Protein AF-A0A3A8WU27-F1 (afdb_monomer_lite)

Secondary structure (DSSP, 8-state):
--SHHHHHHHHHHHHHHHHHHHHS------PPPS-EEEE-SSS-EEEEEEEETTEEEEEEEETTTEEEEEEEEEEETTEEEEEEE-TTS-EEEEEEEEETTEEEEEEEE---TTS-TT-EEEEEE-S--

Radius of gyration: 23.64 Å; chains: 1; bounding box: 77×33×45 Å

Structure (mmCIF, N/CA/C/O backbone):
data_AF-A0A3A8WU27-F1
#
_entry.id   AF-A0A3A8WU27-F1
#
loop_
_atom_site.group_PDB
_atom_site.id
_atom_site.type_symbol
_atom_site.label_atom_id
_atom_site.label_alt_id
_atom_site.label_comp_id
_atom_site.label_asym_id
_atom_site.label_entity_id
_atom_site.label_seq_id
_atom_site.pdbx_PDB_ins_code
_atom_site.Cartn_x
_atom_site.Cartn_y
_atom_site.Cartn_z
_atom_site.occupancy
_atom_site.B_iso_or_equiv
_atom_site.auth_seq_id
_atom_site.auth_comp_id
_atom_site.auth_asym_id
_atom_site.auth_atom_id
_atom_site.pdbx_PDB_model_num
ATOM 1 N N . MET A 1 1 ? -65.621 16.560 27.812 1.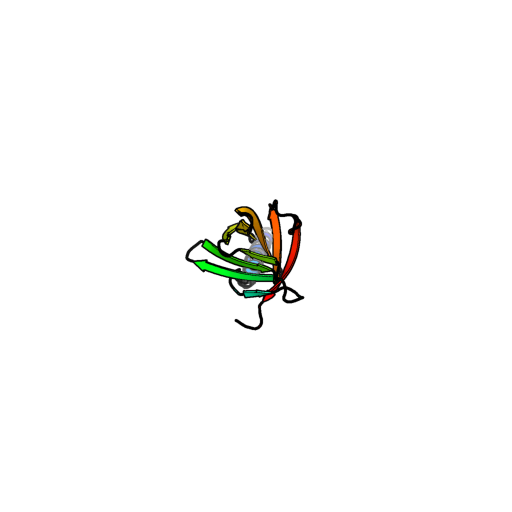00 46.62 1 MET A N 1
ATOM 2 C CA . MET A 1 1 ? -64.259 16.964 28.237 1.00 46.62 1 MET A CA 1
ATOM 3 C C . MET A 1 1 ? -63.345 15.730 28.349 1.00 46.62 1 MET A C 1
ATOM 5 O O . MET A 1 1 ? -63.083 15.285 29.451 1.00 46.62 1 MET A O 1
ATOM 9 N N . ARG A 1 2 ? -62.910 15.114 27.231 1.00 50.78 2 ARG A N 1
ATOM 10 C CA . ARG A 1 2 ? -61.999 13.933 27.229 1.00 50.78 2 ARG A CA 1
ATOM 11 C C . ARG A 1 2 ? -61.094 13.833 25.979 1.00 50.78 2 ARG A C 1
ATOM 13 O O . ARG A 1 2 ? -60.716 12.748 25.573 1.00 50.78 2 ARG A O 1
ATOM 20 N N . ILE A 1 3 ? -60.746 14.957 25.345 1.00 48.69 3 ILE A N 1
ATOM 21 C CA . ILE A 1 3 ? -59.891 14.959 24.132 1.00 48.69 3 ILE A CA 1
ATOM 22 C C . ILE A 1 3 ? -58.436 15.360 24.450 1.00 48.69 3 ILE A C 1
ATOM 24 O O . ILE A 1 3 ? -57.507 14.925 23.779 1.00 48.69 3 ILE A O 1
ATOM 28 N N . LYS A 1 4 ? -58.193 16.102 25.542 1.00 42.56 4 LYS A N 1
ATOM 29 C CA . LYS A 1 4 ? -56.841 16.565 25.913 1.00 42.56 4 LYS A CA 1
ATOM 30 C C . LYS A 1 4 ? -55.929 15.481 26.513 1.00 42.56 4 LYS A C 1
ATOM 32 O O . LYS A 1 4 ? -54.722 15.677 26.547 1.00 42.56 4 LYS A O 1
ATOM 37 N N . GLN A 1 5 ? -56.472 14.345 26.963 1.00 46.56 5 GLN A N 1
ATOM 38 C CA . GLN A 1 5 ? -55.676 13.293 27.617 1.00 46.56 5 GLN A CA 1
ATOM 39 C C . GLN A 1 5 ? -54.995 12.318 26.642 1.00 46.56 5 GLN A C 1
ATOM 41 O O . GLN A 1 5 ? -54.018 11.682 27.018 1.00 46.56 5 GLN A O 1
ATOM 46 N N . ILE A 1 6 ? -55.449 12.225 25.386 1.00 50.38 6 ILE A N 1
ATOM 47 C CA . ILE A 1 6 ? -54.909 11.246 24.423 1.00 50.38 6 ILE A CA 1
ATOM 48 C C . ILE A 1 6 ? -53.643 11.784 23.729 1.00 50.38 6 ILE A C 1
ATOM 50 O O . ILE A 1 6 ? -52.691 11.041 23.505 1.00 50.38 6 ILE A O 1
ATOM 54 N N . MET A 1 7 ? -53.573 13.097 23.477 1.00 49.00 7 MET A N 1
ATOM 55 C CA . MET A 1 7 ? -52.424 13.738 22.812 1.00 49.00 7 MET A CA 1
ATOM 56 C C . MET A 1 7 ? -51.139 13.699 23.658 1.00 49.00 7 MET A C 1
ATOM 58 O O . MET A 1 7 ? -50.045 13.582 23.111 1.00 49.00 7 MET A O 1
ATOM 62 N N . ALA A 1 8 ? -51.258 13.743 24.990 1.00 51.88 8 ALA A N 1
ATOM 63 C CA . ALA A 1 8 ? -50.106 13.669 25.891 1.00 51.88 8 ALA A CA 1
ATOM 64 C C . ALA A 1 8 ? -49.501 12.252 25.967 1.00 51.88 8 ALA A C 1
ATOM 66 O O . ALA A 1 8 ? -48.286 12.106 26.087 1.00 51.88 8 ALA A O 1
ATOM 67 N N . GLY A 1 9 ? -50.330 11.206 25.847 1.00 47.31 9 GLY A N 1
ATOM 68 C CA . GLY A 1 9 ? -49.873 9.813 25.881 1.00 47.31 9 GLY A CA 1
ATOM 69 C C . GLY A 1 9 ? -49.090 9.407 24.629 1.00 47.31 9 GLY A C 1
ATOM 70 O O . GLY A 1 9 ? -48.048 8.764 24.734 1.00 47.31 9 GLY A O 1
ATOM 71 N N . VAL A 1 10 ? -49.541 9.841 23.448 1.00 52.78 10 VAL A N 1
ATOM 72 C CA . VAL A 1 10 ? -48.894 9.509 22.164 1.00 52.78 10 VAL A CA 1
ATOM 73 C C . VAL A 1 10 ? -47.543 10.219 22.009 1.00 52.78 10 VAL A C 1
ATOM 75 O O . VAL A 1 10 ? -46.577 9.607 21.555 1.00 52.78 10 VAL A O 1
ATOM 78 N N . LEU A 1 11 ? -47.432 11.472 22.466 1.00 50.47 11 LEU A N 1
ATOM 79 C CA . LEU A 1 11 ? -46.174 12.227 22.414 1.00 50.47 11 LEU A CA 1
ATOM 80 C C . LEU A 1 11 ? -45.089 11.611 23.320 1.00 50.47 11 LEU A C 1
ATOM 82 O O . LEU A 1 11 ? -43.914 11.582 22.955 1.00 50.47 11 LEU A O 1
ATOM 86 N N . CYS A 1 12 ? -45.489 11.064 24.474 1.00 49.03 12 CYS A N 1
ATOM 87 C CA . CYS A 1 12 ? -44.578 10.425 25.424 1.00 49.03 12 CYS A CA 1
ATOM 88 C C . CYS A 1 12 ? -44.016 9.095 24.882 1.00 49.03 12 CYS A C 1
ATOM 90 O O . CYS A 1 12 ? -42.824 8.820 25.016 1.00 49.03 12 CYS A O 1
ATOM 92 N N . ILE A 1 13 ? -44.840 8.310 24.178 1.00 53.47 13 ILE A N 1
ATOM 93 C CA . ILE A 1 13 ? -44.420 7.043 23.553 1.00 53.47 13 ILE A CA 1
ATOM 94 C C . ILE A 1 13 ? -43.422 7.289 22.408 1.00 53.47 13 ILE A C 1
ATOM 96 O O . ILE A 1 13 ? -42.437 6.559 22.291 1.00 53.47 13 ILE A O 1
ATOM 100 N N . CYS A 1 14 ? -43.605 8.346 21.607 1.00 51.31 14 CYS A N 1
ATOM 101 C CA . CYS A 1 14 ? -42.646 8.709 20.555 1.00 51.31 14 CYS A CA 1
ATOM 102 C C . CYS A 1 14 ? -41.287 9.162 21.119 1.00 51.31 14 CYS A C 1
ATOM 104 O O . CYS A 1 14 ? -40.246 8.806 20.566 1.00 51.31 14 CYS A O 1
ATOM 106 N N . LEU A 1 15 ? -41.276 9.895 22.238 1.00 50.47 15 LEU A N 1
ATOM 107 C CA . LEU A 1 15 ? -40.039 10.307 22.915 1.00 50.47 15 LEU A CA 1
ATOM 108 C C . LEU A 1 15 ? -39.290 9.118 23.542 1.00 50.47 15 LEU A C 1
ATOM 110 O O . LEU A 1 15 ? -38.065 9.057 23.441 1.00 50.47 15 LEU A O 1
ATOM 114 N N . LEU A 1 16 ? -40.006 8.141 24.108 1.00 51.53 16 LEU A N 1
ATOM 115 C CA . LEU A 1 16 ? -39.422 6.892 24.619 1.00 51.53 16 LEU A CA 1
ATOM 116 C C . LEU A 1 16 ? -38.876 5.987 23.499 1.00 51.53 16 LEU A C 1
ATOM 118 O O . LEU A 1 16 ? -37.806 5.399 23.648 1.00 51.53 16 LEU A O 1
ATOM 122 N N . ALA A 1 17 ? -39.547 5.913 22.346 1.00 50.91 17 ALA A N 1
ATOM 123 C CA . ALA A 1 17 ? -39.046 5.146 21.202 1.00 50.91 17 ALA A CA 1
ATOM 124 C C . ALA A 1 17 ? -37.759 5.752 20.600 1.00 50.91 17 ALA A C 1
ATOM 126 O O . ALA A 1 17 ? -36.861 5.015 20.184 1.00 50.91 17 ALA A O 1
ATOM 127 N N . CYS A 1 18 ? -37.622 7.084 20.609 1.00 46.72 18 CYS A N 1
ATOM 128 C CA . CYS A 1 18 ? -36.412 7.763 20.136 1.00 46.72 18 CYS A CA 1
ATOM 129 C C . CYS A 1 18 ? -35.193 7.539 21.049 1.00 46.72 18 CYS A C 1
ATOM 131 O O . CYS A 1 18 ? -34.074 7.426 20.546 1.00 46.72 18 CYS A O 1
ATOM 133 N N . THR A 1 19 ? -35.378 7.425 22.369 1.00 50.44 19 THR A N 1
ATOM 134 C CA . THR A 1 19 ? -34.263 7.200 23.309 1.00 50.44 19 THR A CA 1
ATOM 135 C C . THR A 1 19 ? -33.825 5.735 23.374 1.00 50.44 19 THR A C 1
ATOM 137 O O . THR A 1 19 ? -32.631 5.462 23.505 1.00 50.44 19 THR A O 1
ATOM 140 N N . LEU A 1 20 ? -34.742 4.781 23.176 1.00 46.94 20 LEU A N 1
ATOM 141 C CA . LEU A 1 20 ? -34.406 3.354 23.068 1.00 46.94 20 LEU A CA 1
ATOM 142 C C . LEU A 1 20 ? -33.650 3.011 21.772 1.00 46.94 20 LEU A C 1
ATOM 144 O O . LEU A 1 20 ? -32.796 2.126 21.784 1.00 46.94 20 LEU A O 1
ATOM 148 N N . SER A 1 21 ? -33.868 3.755 20.679 1.00 47.31 21 SER A N 1
ATOM 149 C CA . SER A 1 21 ? -33.113 3.560 19.428 1.00 47.31 21 SER A CA 1
ATOM 150 C C . SER A 1 21 ? -31.637 3.987 19.534 1.00 47.31 21 SER A C 1
ATOM 152 O O . SER A 1 21 ? -30.783 3.487 18.800 1.00 47.31 21 SER A O 1
ATOM 154 N N . MET A 1 22 ? -31.303 4.857 20.497 1.00 46.19 22 MET A N 1
ATOM 155 C CA . MET A 1 22 ? -29.919 5.263 20.782 1.00 46.19 22 MET A CA 1
ATOM 156 C C . MET A 1 22 ? -29.188 4.319 21.753 1.00 46.19 22 MET A C 1
ATOM 158 O O . MET A 1 22 ? -27.961 4.367 21.836 1.00 46.19 22 MET A O 1
ATOM 162 N N . ALA A 1 23 ? -29.908 3.436 22.456 1.00 43.22 23 ALA A N 1
ATOM 163 C CA . ALA A 1 23 ? -29.341 2.528 23.457 1.00 43.22 23 ALA A CA 1
ATOM 164 C C . ALA A 1 23 ? -28.837 1.194 22.881 1.00 43.22 23 ALA A C 1
ATOM 166 O O . ALA A 1 23 ? -28.041 0.508 23.526 1.00 43.22 23 ALA A O 1
ATOM 167 N N . THR A 1 24 ? -29.184 0.844 21.636 1.00 46.47 24 THR A N 1
ATOM 168 C CA . THR A 1 24 ? -28.376 -0.116 20.872 1.00 46.47 24 THR A CA 1
ATOM 169 C C . THR A 1 24 ? -27.107 0.578 20.418 1.00 46.47 24 THR A C 1
ATOM 171 O O . THR A 1 24 ? -26.938 0.940 19.251 1.00 46.47 24 THR A O 1
ATOM 174 N N . GLY A 1 25 ? -26.190 0.733 21.372 1.00 47.00 25 GLY A N 1
ATOM 175 C CA . GLY A 1 25 ? -24.777 0.846 21.099 1.00 47.00 25 GLY A CA 1
ATOM 176 C C . GLY A 1 25 ? -24.390 -0.327 20.210 1.00 47.00 25 GLY A C 1
ATOM 177 O O . GLY A 1 25 ? -23.987 -1.388 20.685 1.00 47.00 25 GLY A O 1
ATOM 178 N N . LYS A 1 26 ? -24.480 -0.124 18.890 1.00 45.31 26 LYS A N 1
ATOM 179 C CA . LYS A 1 26 ? -23.533 -0.723 17.967 1.00 45.31 26 LYS A CA 1
ATOM 180 C C . LYS A 1 26 ? -22.204 -0.324 18.573 1.00 45.31 26 LYS A C 1
ATOM 182 O O . LYS A 1 26 ? -21.793 0.822 18.410 1.00 45.31 26 LYS A O 1
ATOM 187 N N . LYS A 1 27 ? -21.584 -1.221 19.351 1.00 41.81 27 LYS A N 1
ATOM 188 C CA . LYS A 1 27 ? -20.161 -1.134 19.658 1.00 41.81 27 LYS A CA 1
ATOM 189 C C . LYS A 1 27 ? -19.560 -0.850 18.300 1.00 41.81 27 LYS A C 1
ATOM 191 O O . LYS A 1 27 ? -19.655 -1.714 17.427 1.00 41.81 27 LYS A O 1
ATOM 196 N N . ALA A 1 28 ? -19.137 0.395 18.071 1.00 46.28 28 ALA A N 1
ATOM 197 C CA . ALA A 1 28 ? -18.494 0.774 16.835 1.00 46.28 28 ALA A CA 1
ATOM 198 C C . ALA A 1 28 ? -17.360 -0.228 16.749 1.00 46.28 28 ALA A C 1
ATOM 200 O O . ALA A 1 28 ? -16.485 -0.213 17.614 1.00 46.28 28 ALA A O 1
ATOM 201 N N . LEU A 1 29 ? -17.508 -1.218 15.864 1.00 42.69 29 LEU A N 1
ATOM 202 C CA . LEU A 1 29 ? -16.580 -2.323 15.752 1.00 42.69 29 LEU A CA 1
ATOM 203 C C . LEU A 1 29 ? -15.261 -1.623 15.494 1.00 42.69 29 LEU A C 1
ATOM 205 O O . LEU A 1 29 ? -15.135 -1.035 14.420 1.00 42.69 29 LEU A O 1
ATOM 209 N N . ALA A 1 30 ? -14.404 -1.537 16.520 1.00 50.50 30 ALA A N 1
ATOM 210 C CA . ALA A 1 30 ? -13.280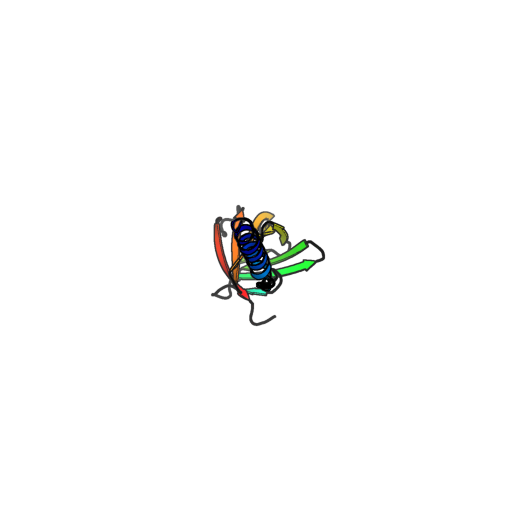 -0.615 16.521 1.00 50.50 30 ALA A CA 1
ATOM 211 C C . ALA A 1 30 ? -12.548 -0.859 15.213 1.00 50.50 30 ALA A C 1
ATOM 213 O O . ALA A 1 30 ? -12.108 -1.986 14.962 1.00 50.50 30 ALA A O 1
ATOM 214 N N . GLU A 1 31 ? -12.614 0.119 14.303 1.00 56.62 31 GLU A N 1
ATOM 215 C CA . GLU A 1 31 ? -12.313 -0.185 12.916 1.00 56.62 31 GLU A CA 1
ATOM 216 C C . GLU A 1 31 ? -10.879 -0.700 12.875 1.00 56.62 31 GLU A C 1
ATOM 218 O O . GLU A 1 31 ? -9.978 -0.023 13.374 1.00 56.62 31 GLU A O 1
ATOM 223 N N . ALA A 1 32 ? -10.672 -1.896 12.314 1.00 65.69 32 ALA A N 1
ATOM 224 C CA . ALA A 1 32 ? -9.371 -2.549 12.380 1.00 65.69 32 ALA A CA 1
ATOM 225 C C . ALA A 1 32 ? -8.265 -1.561 11.956 1.00 65.69 32 ALA A C 1
ATOM 227 O O . ALA A 1 32 ? -8.421 -0.877 10.929 1.00 65.69 32 ALA A O 1
ATOM 228 N N . PRO A 1 33 ? -7.181 -1.438 12.740 1.00 82.06 33 PRO A N 1
ATOM 229 C CA . PRO A 1 33 ? -6.178 -0.412 12.509 1.00 82.06 33 PRO A CA 1
ATOM 230 C C . PRO A 1 33 ? -5.491 -0.639 11.162 1.00 82.06 33 PRO A C 1
ATOM 232 O O . PRO A 1 33 ? -5.333 -1.770 10.707 1.00 82.06 33 PRO A O 1
ATOM 235 N N . PHE A 1 34 ? -5.086 0.436 10.484 1.00 92.62 34 PHE A N 1
ATOM 236 C CA . PHE A 1 34 ? -4.309 0.314 9.246 1.00 92.62 34 PHE A CA 1
ATOM 237 C C . PHE A 1 34 ? -2.928 -0.309 9.465 1.00 92.62 34 PHE A C 1
ATOM 239 O O . PHE A 1 34 ? -2.349 -0.784 8.500 1.00 92.62 34 PHE A O 1
ATOM 246 N N . THR A 1 35 ? -2.419 -0.299 10.696 1.00 94.38 35 THR A N 1
ATOM 247 C CA . THR A 1 35 ? -1.105 -0.835 11.052 1.00 94.38 35 THR A CA 1
ATOM 248 C C . THR A 1 35 ? -1.070 -2.358 11.017 1.00 94.38 35 THR A C 1
ATOM 250 O O . THR A 1 35 ? -2.083 -3.010 11.281 1.00 94.38 35 THR A O 1
ATOM 253 N N . GLY A 1 36 ? 0.112 -2.900 10.746 1.00 94.69 36 GLY A N 1
ATOM 254 C CA . GLY A 1 36 ? 0.395 -4.330 10.706 1.00 94.69 36 GLY A CA 1
ATOM 255 C C . GLY A 1 36 ? 1.121 -4.741 9.431 1.00 94.69 36 GLY A C 1
ATOM 256 O O . GLY A 1 36 ? 1.376 -3.918 8.547 1.00 94.69 36 GLY A O 1
ATOM 257 N N . ASP A 1 37 ? 1.411 -6.032 9.358 1.00 96.38 37 ASP A N 1
ATOM 258 C CA . ASP A 1 37 ? 2.011 -6.688 8.206 1.00 96.38 37 ASP A CA 1
ATOM 259 C C . ASP A 1 37 ? 0.928 -7.392 7.401 1.00 96.38 37 ASP A C 1
ATOM 261 O O . ASP A 1 37 ? 0.103 -8.144 7.934 1.00 96.38 37 ASP A O 1
ATOM 265 N N . PHE A 1 38 ? 0.910 -7.127 6.101 1.00 96.94 38 PHE A N 1
ATOM 266 C CA . PHE A 1 38 ? -0.079 -7.669 5.189 1.00 96.94 38 PHE A CA 1
ATOM 267 C C . PHE A 1 38 ? 0.596 -8.337 3.999 1.00 96.94 38 PHE A C 1
ATOM 269 O O . PHE A 1 38 ? 1.611 -7.854 3.508 1.00 96.94 38 PHE A O 1
ATOM 276 N N . VAL A 1 39 ? -0.009 -9.416 3.516 1.00 97.81 39 VAL A N 1
ATOM 277 C CA . VAL A 1 39 ? 0.467 -10.202 2.376 1.00 97.81 39 VAL A CA 1
ATOM 278 C C . VAL A 1 39 ? -0.697 -10.546 1.454 1.00 97.81 39 VAL A C 1
ATOM 280 O O . VAL A 1 39 ? -1.837 -10.671 1.915 1.00 97.81 39 VAL A O 1
ATOM 283 N N . ASP A 1 40 ? -0.459 -10.669 0.155 1.00 97.31 40 ASP A N 1
ATOM 284 C CA . ASP A 1 40 ? -1.478 -11.114 -0.791 1.00 97.31 40 ASP A CA 1
ATOM 285 C C . ASP A 1 40 ? -1.711 -12.639 -0.763 1.00 97.31 40 ASP A C 1
ATOM 287 O O . ASP A 1 40 ? -1.352 -13.349 0.181 1.00 97.31 40 ASP A O 1
ATOM 291 N N . GLY A 1 41 ? -2.459 -13.138 -1.750 1.00 95.75 41 GLY A N 1
ATOM 292 C CA . GLY A 1 41 ? -2.802 -14.556 -1.845 1.00 95.75 41 GLY A CA 1
ATOM 293 C C . GLY A 1 41 ? -1.631 -15.445 -2.263 1.00 95.75 41 GLY A C 1
ATOM 294 O O . GLY A 1 41 ? -1.587 -16.589 -1.818 1.00 95.75 41 GLY A O 1
ATOM 295 N N . SER A 1 42 ? -0.716 -14.925 -3.088 1.00 95.44 42 SER A N 1
ATOM 296 C CA . SER A 1 42 ? 0.448 -15.652 -3.608 1.00 95.44 42 SER A CA 1
ATOM 297 C C . SER A 1 42 ? 1.683 -15.538 -2.716 1.00 95.44 42 SER A C 1
ATOM 299 O O . SER A 1 42 ? 2.574 -16.372 -2.834 1.00 95.44 42 SER A O 1
ATOM 301 N N . GLY A 1 43 ? 1.737 -14.557 -1.810 1.00 94.75 43 GLY A N 1
ATOM 302 C CA . GLY A 1 43 ? 2.949 -14.282 -1.037 1.00 94.75 43 GLY A CA 1
ATOM 303 C C . GLY A 1 43 ? 3.960 -13.424 -1.795 1.00 94.75 43 GLY A C 1
ATOM 304 O O . GLY A 1 43 ? 5.121 -13.383 -1.414 1.00 94.75 43 GLY A O 1
ATOM 305 N N . GLU A 1 44 ? 3.547 -12.771 -2.881 1.00 95.75 44 GLU A N 1
ATOM 306 C CA . GLU A 1 44 ? 4.445 -11.942 -3.689 1.00 95.75 44 GLU A CA 1
ATOM 307 C C . GLU A 1 44 ? 4.389 -10.477 -3.277 1.00 95.75 44 GLU A C 1
ATOM 309 O O . GLU A 1 44 ? 5.393 -9.777 -3.373 1.00 95.75 44 GLU A O 1
ATOM 314 N N . VAL A 1 45 ? 3.231 -10.002 -2.814 1.00 97.12 45 VAL A N 1
ATOM 315 C CA . VAL A 1 45 ? 3.054 -8.608 -2.402 1.00 97.12 45 VAL A CA 1
ATOM 316 C C . VAL A 1 45 ? 2.951 -8.521 -0.891 1.00 97.12 45 VAL A C 1
ATOM 318 O O . VAL A 1 45 ? 1.985 -9.008 -0.299 1.00 97.12 45 VAL A O 1
ATOM 321 N N . HIS A 1 46 ? 3.898 -7.809 -0.291 1.00 97.88 46 HIS A N 1
ATOM 322 C CA . HIS A 1 46 ? 3.928 -7.485 1.126 1.00 97.88 46 HIS A CA 1
ATOM 323 C C . HIS A 1 46 ? 3.721 -5.984 1.338 1.00 97.88 46 HIS A C 1
ATOM 325 O O . HIS A 1 46 ? 4.215 -5.135 0.596 1.00 97.88 46 HIS A O 1
ATOM 331 N N . LEU A 1 47 ? 2.960 -5.642 2.371 1.00 97.94 47 LEU A N 1
ATOM 332 C CA . LEU A 1 47 ? 2.743 -4.269 2.797 1.00 97.94 47 LEU A CA 1
ATOM 333 C C . LEU A 1 47 ? 2.832 -4.214 4.315 1.00 97.94 47 LEU A C 1
ATOM 335 O O . LEU A 1 47 ? 1.947 -4.710 5.010 1.00 97.94 47 LEU A O 1
ATOM 339 N N . ARG A 1 48 ? 3.871 -3.565 4.824 1.00 97.69 48 ARG A N 1
ATOM 340 C CA . ARG A 1 48 ? 4.027 -3.259 6.245 1.00 97.69 48 ARG A CA 1
ATOM 341 C C . ARG A 1 48 ? 3.591 -1.829 6.487 1.00 97.69 48 ARG A C 1
ATOM 343 O O . ARG A 1 48 ? 4.035 -0.928 5.783 1.00 97.69 48 ARG A O 1
ATOM 350 N N . ILE A 1 49 ? 2.730 -1.602 7.474 1.00 97.62 49 ILE A N 1
ATOM 351 C CA . ILE A 1 49 ? 2.252 -0.263 7.838 1.00 97.62 49 ILE A CA 1
ATOM 352 C C . ILE A 1 49 ? 2.499 -0.033 9.325 1.00 97.62 49 ILE A C 1
ATOM 354 O O . ILE A 1 49 ? 1.985 -0.761 10.174 1.00 97.62 49 ILE A O 1
ATOM 358 N N . SER A 1 50 ? 3.207 1.044 9.646 1.00 96.00 50 SER A N 1
ATOM 359 C CA . SER A 1 50 ? 3.407 1.530 11.009 1.00 96.00 50 SER A CA 1
ATOM 360 C C . SER A 1 50 ? 2.807 2.926 11.180 1.00 96.00 50 SER A C 1
ATOM 362 O O . SER A 1 50 ? 2.454 3.611 10.214 1.00 96.00 50 SER A O 1
ATOM 364 N 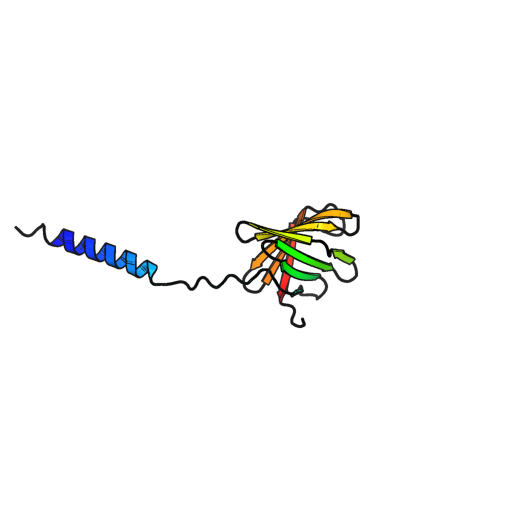N . LYS A 1 51 ? 2.636 3.349 12.433 1.00 94.62 51 LYS A N 1
ATOM 365 C CA . LYS A 1 51 ? 2.126 4.677 12.779 1.00 94.62 51 LYS A CA 1
ATOM 366 C C . LYS A 1 51 ? 3.084 5.339 13.760 1.00 94.62 51 LYS A C 1
ATOM 368 O O . LYS A 1 51 ? 3.457 4.726 14.752 1.00 94.62 51 LYS A O 1
ATOM 373 N N . SER A 1 52 ? 3.449 6.588 13.484 1.00 88.38 52 SER A N 1
ATOM 374 C CA . SER A 1 52 ? 4.240 7.439 14.374 1.00 88.38 52 SER A CA 1
ATOM 375 C C . SER A 1 52 ? 3.516 8.774 14.541 1.00 88.38 52 SER A C 1
ATOM 377 O O . SER A 1 52 ? 3.320 9.525 13.578 1.00 88.38 52 SER A O 1
ATOM 379 N N . GLY A 1 53 ? 3.013 9.026 15.752 1.00 88.00 53 GLY A N 1
ATOM 380 C CA . GLY A 1 53 ? 2.097 10.134 16.027 1.00 88.00 53 GLY A CA 1
ATOM 381 C C . GLY A 1 53 ? 0.866 10.098 15.113 1.00 88.00 53 GLY A C 1
ATOM 382 O O . GLY A 1 53 ? 0.150 9.100 15.047 1.00 88.00 53 GLY A O 1
ATOM 383 N N . ASN A 1 54 ? 0.634 11.179 14.366 1.00 86.38 54 ASN A N 1
ATOM 384 C CA . ASN A 1 54 ? -0.503 11.310 13.442 1.00 86.38 54 ASN A CA 1
ATOM 385 C C . ASN A 1 54 ? -0.202 10.864 12.001 1.00 86.38 54 ASN A C 1
ATOM 387 O O . ASN A 1 54 ? -1.059 11.005 11.125 1.00 86.38 54 ASN A O 1
ATOM 391 N N . LYS A 1 55 ? 0.997 10.337 11.734 1.00 91.69 55 LYS A N 1
ATOM 392 C CA . LYS A 1 55 ? 1.428 9.921 10.395 1.00 91.69 55 LYS A CA 1
ATOM 393 C C . LYS A 1 55 ? 1.555 8.405 10.315 1.00 91.69 55 LYS A C 1
ATOM 395 O O . LYS A 1 55 ? 1.917 7.745 11.286 1.00 91.69 55 LYS A O 1
ATOM 400 N N . TYR A 1 56 ? 1.267 7.871 9.136 1.00 96.75 56 TYR A N 1
ATOM 401 C CA . TYR A 1 56 ? 1.556 6.482 8.799 1.00 96.75 56 TYR A CA 1
ATOM 402 C C . TYR A 1 56 ? 2.839 6.421 7.979 1.00 96.75 56 TYR A C 1
ATOM 404 O O . TYR A 1 56 ? 3.069 7.297 7.146 1.00 96.75 56 TYR A O 1
ATOM 412 N N . ASN A 1 57 ? 3.631 5.381 8.192 1.00 97.69 57 ASN A N 1
ATOM 413 C CA . ASN A 1 57 ? 4.725 5.007 7.304 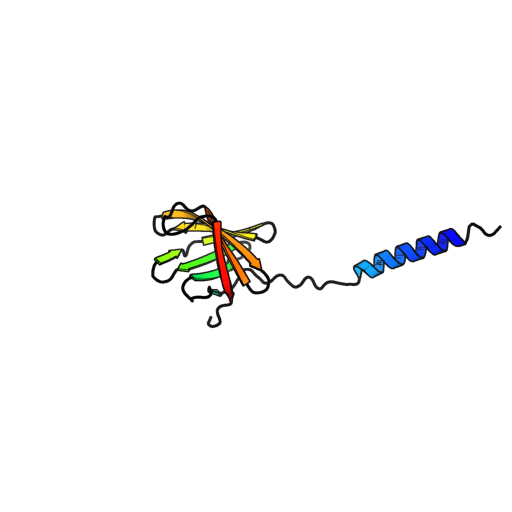1.00 97.69 57 ASN A CA 1
ATOM 414 C C . ASN A 1 57 ? 4.435 3.605 6.774 1.00 97.69 57 ASN A C 1
ATOM 416 O O . ASN A 1 57 ? 3.772 2.814 7.454 1.00 97.69 57 ASN A O 1
ATOM 420 N N . ALA A 1 58 ? 4.891 3.299 5.569 1.00 98.25 58 ALA A N 1
ATOM 421 C CA . ALA A 1 58 ? 4.723 1.976 5.007 1.00 98.25 58 ALA A CA 1
ATOM 422 C C . ALA A 1 58 ? 5.941 1.534 4.204 1.00 98.25 58 ALA A C 1
ATOM 424 O O . ALA A 1 58 ? 6.623 2.348 3.591 1.00 98.25 58 ALA A O 1
ATOM 425 N N . VAL A 1 59 ? 6.141 0.222 4.185 1.00 98.06 59 VAL A N 1
ATOM 426 C CA . VAL A 1 59 ? 7.039 -0.454 3.257 1.00 98.06 59 VAL A CA 1
ATOM 427 C C . VAL A 1 59 ? 6.170 -1.326 2.369 1.00 98.06 59 VAL A C 1
ATOM 429 O O . VAL A 1 59 ? 5.399 -2.147 2.869 1.00 98.06 59 VAL A O 1
ATOM 432 N N . TYR A 1 60 ? 6.246 -1.108 1.065 1.00 98.00 60 TYR A N 1
ATOM 433 C CA . TYR A 1 60 ? 5.672 -2.002 0.070 1.00 98.00 60 TYR A CA 1
ATOM 434 C C . TYR A 1 60 ? 6.799 -2.819 -0.542 1.00 98.00 60 TYR A C 1
ATOM 436 O O . TYR A 1 60 ? 7.801 -2.257 -0.974 1.00 98.00 60 TYR A O 1
ATOM 444 N N . GLU A 1 61 ? 6.598 -4.119 -0.653 1.00 97.75 61 GLU A N 1
ATOM 445 C CA . GLU A 1 61 ? 7.506 -5.022 -1.338 1.00 97.75 61 GLU A CA 1
ATOM 446 C C . GLU A 1 61 ? 6.711 -5.871 -2.328 1.00 97.75 61 GLU A C 1
ATOM 448 O O . GLU A 1 61 ? 5.627 -6.371 -2.025 1.00 97.75 61 GLU A O 1
ATOM 453 N N . HIS A 1 62 ? 7.253 -6.009 -3.531 1.00 96.81 62 HIS A N 1
ATOM 454 C CA . HIS A 1 62 ? 6.839 -7.015 -4.490 1.00 96.81 62 HIS A CA 1
ATOM 455 C C . HIS A 1 62 ? 8.048 -7.899 -4.753 1.00 96.81 62 HIS A C 1
ATOM 457 O O . HIS A 1 62 ? 9.043 -7.437 -5.322 1.00 96.81 62 HIS A O 1
ATOM 463 N N . LEU A 1 63 ? 7.946 -9.164 -4.354 1.00 93.88 63 LEU A N 1
ATOM 464 C CA . LEU A 1 63 ? 9.011 -10.148 -4.454 1.00 93.88 63 LEU A CA 1
ATOM 465 C C . LEU A 1 63 ? 9.594 -10.148 -5.872 1.00 93.88 63 LEU A C 1
ATOM 467 O O . LEU A 1 63 ? 8.847 -10.166 -6.853 1.00 93.88 63 LEU A O 1
ATOM 471 N N . ARG A 1 64 ? 10.930 -10.087 -5.964 1.00 92.00 64 ARG A N 1
ATOM 472 C CA . ARG A 1 64 ? 11.718 -10.047 -7.216 1.00 92.00 64 ARG A CA 1
ATOM 473 C C . ARG A 1 64 ? 11.457 -8.849 -8.143 1.00 92.00 64 ARG A C 1
ATOM 475 O O . ARG A 1 64 ? 12.055 -8.799 -9.213 1.00 92.00 64 ARG A O 1
ATOM 482 N N . LEU A 1 65 ? 10.610 -7.892 -7.756 1.00 94.75 65 LEU A N 1
ATOM 483 C CA . LEU A 1 65 ? 10.303 -6.712 -8.565 1.00 94.75 65 LEU A CA 1
ATOM 484 C C . LEU A 1 65 ? 10.805 -5.419 -7.918 1.00 94.75 65 LEU A C 1
ATOM 486 O O . LEU A 1 65 ? 11.506 -4.651 -8.572 1.00 94.75 65 LEU A O 1
ATOM 490 N N . CYS A 1 66 ? 10.430 -5.144 -6.664 1.00 95.88 66 CYS A N 1
ATOM 491 C CA . CYS A 1 66 ? 10.797 -3.890 -6.002 1.00 95.88 66 CYS A CA 1
ATOM 492 C C . CYS A 1 66 ? 10.504 -3.838 -4.506 1.00 95.88 66 CYS A C 1
ATOM 494 O O . CYS A 1 66 ? 9.615 -4.528 -4.011 1.00 95.88 66 CYS A O 1
ATOM 496 N N . MET A 1 67 ? 11.123 -2.854 -3.854 1.00 96.62 67 MET A N 1
ATOM 497 C CA . MET A 1 67 ? 10.737 -2.348 -2.543 1.00 96.62 67 MET A CA 1
ATOM 498 C C . MET A 1 67 ? 10.569 -0.820 -2.599 1.00 96.62 67 MET A C 1
ATOM 500 O O . MET A 1 67 ? 11.323 -0.138 -3.288 1.00 96.62 67 MET A O 1
ATOM 504 N N . MET A 1 68 ? 9.565 -0.298 -1.897 1.00 97.25 68 MET A N 1
ATOM 505 C CA . MET A 1 68 ? 9.339 1.128 -1.639 1.00 97.25 68 MET A CA 1
ATOM 506 C C . MET A 1 68 ? 9.222 1.298 -0.124 1.00 97.25 68 MET A C 1
ATOM 508 O O . MET A 1 68 ? 8.205 0.910 0.457 1.00 97.25 68 MET A O 1
ATOM 512 N N . ASP A 1 69 ? 10.258 1.822 0.521 1.00 95.62 69 ASP A N 1
ATOM 513 C CA . ASP A 1 69 ? 10.427 1.847 1.981 1.00 95.62 69 ASP A CA 1
ATOM 514 C C . ASP A 1 69 ? 10.219 3.233 2.620 1.00 95.62 69 ASP A C 1
ATOM 516 O O . ASP A 1 69 ? 10.251 3.373 3.844 1.00 95.62 69 ASP A O 1
ATOM 520 N N . ASP A 1 70 ? 9.921 4.250 1.810 1.00 93.75 70 ASP A N 1
ATOM 521 C CA . ASP A 1 70 ? 9.766 5.646 2.226 1.00 93.75 70 ASP A CA 1
ATOM 522 C C . ASP A 1 70 ? 8.312 6.159 2.168 1.00 93.75 70 ASP A C 1
ATOM 524 O O . ASP A 1 70 ? 8.057 7.368 2.257 1.00 93.75 70 ASP A O 1
ATOM 528 N N . LEU A 1 71 ? 7.331 5.256 2.033 1.00 98.12 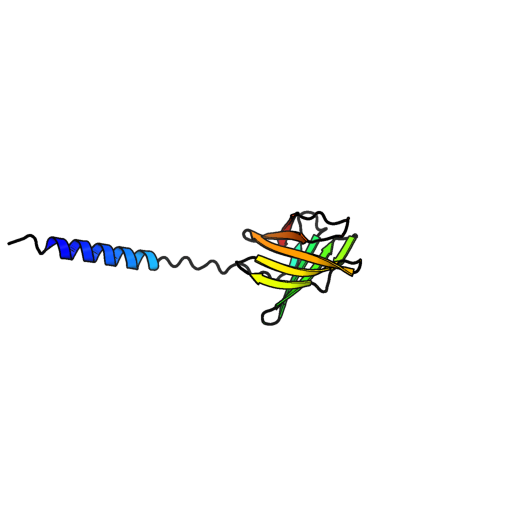71 LEU A N 1
ATOM 529 C CA . LEU A 1 71 ? 5.934 5.632 1.826 1.00 98.12 71 LEU A CA 1
ATOM 530 C C . LEU A 1 71 ? 5.350 6.313 3.070 1.00 98.12 71 LEU A C 1
ATOM 532 O O . LEU A 1 71 ? 5.252 5.726 4.147 1.00 98.12 71 LEU A O 1
ATOM 536 N N . LYS A 1 72 ? 4.847 7.537 2.900 1.00 98.06 72 LYS A N 1
ATOM 537 C CA . LYS A 1 72 ? 4.225 8.351 3.958 1.00 98.06 72 LYS A CA 1
ATOM 538 C C . LYS A 1 72 ? 2.723 8.467 3.757 1.00 98.06 72 LYS A C 1
ATOM 540 O O . LYS A 1 72 ? 2.244 8.699 2.646 1.00 98.06 72 LYS A O 1
ATOM 545 N N . GLY A 1 73 ? 1.970 8.335 4.845 1.00 97.25 73 GLY A N 1
ATOM 546 C CA . GLY A 1 73 ? 0.532 8.115 4.810 1.00 97.25 73 GLY A CA 1
ATOM 547 C C . GLY A 1 73 ? -0.318 9.056 5.653 1.00 97.25 73 GLY A C 1
ATOM 548 O O . GLY A 1 73 ? 0.028 9.385 6.789 1.00 97.25 73 GLY A O 1
ATOM 549 N N . THR A 1 74 ? -1.488 9.418 5.121 1.00 95.62 74 THR A N 1
ATOM 550 C CA . THR A 1 74 ? -2.564 10.112 5.850 1.00 95.62 74 THR A CA 1
ATOM 551 C C . THR A 1 74 ? -3.916 9.445 5.613 1.00 95.62 74 THR A C 1
ATOM 553 O O . THR A 1 74 ? -4.172 8.878 4.548 1.00 95.62 74 THR A O 1
ATOM 556 N N . VAL A 1 75 ? -4.800 9.507 6.611 1.00 94.88 75 VAL A N 1
ATOM 557 C CA . VAL A 1 75 ? -6.147 8.927 6.531 1.00 94.88 75 VAL A CA 1
ATOM 558 C C . VAL A 1 75 ? -7.170 10.032 6.304 1.00 94.88 75 VAL A C 1
ATOM 560 O O . VAL A 1 75 ? -7.225 11.004 7.053 1.00 94.88 75 VAL A O 1
ATOM 563 N N . LYS A 1 76 ? -8.016 9.868 5.284 1.00 93.00 76 LYS A N 1
ATOM 564 C CA . LYS A 1 76 ? -9.170 10.738 5.027 1.00 93.00 76 LYS A CA 1
ATOM 565 C C . LYS A 1 76 ? -10.361 9.873 4.635 1.00 93.00 76 LYS A C 1
ATOM 567 O O . LYS A 1 76 ? -10.237 9.028 3.754 1.00 93.00 76 LYS A O 1
ATOM 572 N N . LYS A 1 77 ? -11.513 10.084 5.286 1.00 91.94 77 LYS A N 1
ATOM 573 C CA . LYS A 1 77 ? -12.763 9.342 5.019 1.00 91.94 77 LYS A CA 1
ATOM 574 C C . LYS A 1 77 ? -12.566 7.811 5.021 1.00 91.94 77 LYS A C 1
ATOM 576 O O . LYS A 1 77 ? -13.009 7.122 4.110 1.00 91.94 77 LYS A O 1
ATOM 581 N N . GLY A 1 78 ? -11.828 7.290 6.006 1.00 91.81 78 GLY A N 1
ATOM 582 C CA . GLY A 1 78 ? -11.593 5.847 6.154 1.00 91.81 78 GLY A CA 1
ATOM 583 C C . GLY A 1 78 ? -10.664 5.213 5.108 1.00 91.81 78 GLY A C 1
ATOM 584 O O . GLY A 1 78 ? -10.580 3.987 5.049 1.00 91.81 78 GLY A O 1
ATOM 585 N N . VAL A 1 79 ? -9.961 6.016 4.299 1.00 96.19 79 VAL A N 1
ATOM 586 C CA . VAL A 1 79 ? -8.972 5.557 3.311 1.00 96.19 79 VAL A CA 1
ATOM 587 C C . VAL A 1 79 ? -7.601 6.124 3.660 1.00 96.19 79 VAL A C 1
ATOM 589 O O . VAL A 1 79 ? -7.439 7.340 3.789 1.00 96.19 79 VAL A O 1
ATOM 592 N N . LEU A 1 80 ? -6.608 5.245 3.784 1.00 97.50 80 LEU A N 1
ATOM 593 C CA . LEU A 1 80 ? -5.207 5.623 3.926 1.00 97.50 80 LEU A CA 1
ATOM 594 C C . LEU A 1 80 ? -4.628 5.898 2.534 1.00 97.50 80 LEU A C 1
ATOM 596 O O . LEU A 1 80 ? -4.689 5.042 1.655 1.00 97.50 80 LEU A O 1
ATOM 600 N N . THR A 1 81 ? -4.078 7.089 2.318 1.00 98.12 81 THR A N 1
ATOM 601 C CA . THR A 1 81 ? -3.328 7.433 1.102 1.00 98.12 81 THR A CA 1
ATOM 602 C C . THR A 1 81 ? -1.848 7.447 1.434 1.00 98.12 81 THR A C 1
ATOM 604 O O . THR A 1 81 ? -1.447 8.237 2.281 1.00 98.12 81 THR A O 1
ATOM 607 N N . LEU A 1 82 ? -1.064 6.607 0.760 1.00 98.50 82 LEU A N 1
ATOM 608 C CA . LEU A 1 82 ? 0.391 6.519 0.874 1.00 98.50 82 LEU A CA 1
ATOM 609 C C . LEU A 1 82 ? 1.041 7.197 -0.336 1.00 98.50 82 LEU A C 1
ATOM 611 O O . LEU A 1 82 ? 0.579 7.018 -1.466 1.00 98.50 82 LEU A O 1
ATOM 615 N N . LYS A 1 83 ? 2.098 7.972 -0.105 1.00 98.38 83 LYS A N 1
ATOM 616 C CA . LYS A 1 83 ? 2.888 8.652 -1.137 1.00 98.38 83 LYS A CA 1
ATOM 617 C C . LYS A 1 83 ? 4.373 8.414 -0.894 1.00 98.38 83 LYS A C 1
ATOM 619 O O . LYS A 1 83 ? 4.797 8.468 0.254 1.00 98.38 83 LYS A O 1
ATOM 624 N N . GLY A 1 84 ? 5.131 8.241 -1.963 1.00 97.56 84 GLY A N 1
ATOM 625 C CA . GLY A 1 84 ? 6.587 8.119 -1.934 1.00 97.56 84 GLY A CA 1
ATOM 626 C C . GLY A 1 84 ? 7.122 8.084 -3.356 1.00 97.56 84 GLY A C 1
ATOM 627 O O . GLY A 1 84 ? 6.478 8.632 -4.266 1.00 97.56 84 GLY A O 1
ATOM 628 N N . LEU A 1 85 ? 8.254 7.419 -3.539 1.00 96.94 85 LEU A N 1
ATOM 629 C CA . LEU A 1 85 ? 8.869 7.207 -4.844 1.00 96.94 85 LEU A CA 1
ATOM 630 C C . LEU A 1 85 ? 8.864 5.715 -5.201 1.00 96.94 85 LEU A C 1
ATOM 632 O O . LEU A 1 85 ? 8.924 4.851 -4.332 1.00 96.94 85 LEU A O 1
ATOM 636 N N . ASP A 1 86 ? 8.746 5.414 -6.490 1.00 94.69 86 ASP A N 1
ATOM 637 C CA . ASP A 1 86 ? 9.058 4.083 -7.008 1.00 94.69 86 ASP A CA 1
ATOM 638 C C . ASP A 1 86 ? 10.587 3.892 -7.143 1.00 94.69 86 ASP A C 1
ATOM 640 O O . ASP A 1 86 ? 11.343 4.857 -6.984 1.00 94.69 86 ASP A O 1
ATOM 644 N N . PRO A 1 87 ? 11.079 2.678 -7.461 1.00 93.88 87 PRO A N 1
ATOM 645 C CA . PRO A 1 87 ? 12.518 2.433 -7.609 1.00 93.88 87 PRO A CA 1
ATOM 646 C C . PRO A 1 87 ? 13.208 3.250 -8.711 1.00 93.88 87 PRO A C 1
ATOM 648 O O . PRO A 1 87 ? 14.429 3.366 -8.707 1.00 93.88 87 PRO A O 1
ATOM 651 N N . ALA A 1 88 ? 12.454 3.820 -9.657 1.00 93.69 88 ALA A N 1
ATOM 652 C CA . ALA A 1 88 ? 12.978 4.716 -10.688 1.00 93.69 88 ALA A CA 1
ATOM 653 C C . ALA A 1 88 ? 12.972 6.194 -10.243 1.00 93.69 88 ALA A C 1
ATOM 655 O O . ALA A 1 88 ? 13.185 7.097 -11.060 1.00 93.69 88 ALA A O 1
ATOM 656 N N . GLY A 1 89 ? 12.685 6.460 -8.965 1.00 94.88 89 GLY A N 1
ATOM 657 C CA . GLY A 1 89 ? 12.609 7.799 -8.391 1.00 94.88 89 GLY A CA 1
ATOM 658 C C . GLY A 1 89 ? 11.388 8.597 -8.851 1.00 94.88 89 GLY A C 1
ATOM 659 O O . GLY A 1 89 ? 11.369 9.821 -8.697 1.00 94.88 89 GLY A O 1
ATOM 660 N N . LYS A 1 90 ? 10.370 7.960 -9.449 1.00 94.75 90 LYS A N 1
ATOM 661 C CA . LYS A 1 90 ? 9.160 8.663 -9.891 1.00 94.75 90 LYS A CA 1
ATOM 662 C C . LYS A 1 90 ? 8.098 8.666 -8.789 1.00 94.75 90 LYS A C 1
ATOM 664 O O . LYS A 1 90 ? 7.948 7.686 -8.061 1.00 94.75 90 LYS A O 1
ATOM 669 N N . PRO A 1 91 ? 7.317 9.753 -8.653 1.00 96.62 91 PRO A N 1
ATOM 670 C CA . PRO A 1 91 ? 6.267 9.821 -7.648 1.00 96.62 91 PRO A CA 1
ATOM 671 C C . PRO A 1 91 ? 5.206 8.733 -7.816 1.00 96.62 91 PRO A C 1
ATOM 673 O O . PRO A 1 91 ? 4.598 8.591 -8.881 1.00 96.62 91 PRO A O 1
ATOM 676 N N . ILE A 1 92 ? 4.887 8.059 -6.713 1.00 97.12 92 ILE A N 1
ATOM 677 C CA . ILE A 1 92 ? 3.828 7.054 -6.650 1.00 97.12 92 ILE A CA 1
ATOM 678 C C . ILE A 1 92 ? 2.814 7.389 -5.556 1.00 97.12 92 ILE A C 1
ATOM 680 O O . ILE A 1 92 ? 3.119 7.986 -4.521 1.00 97.12 92 ILE A O 1
ATOM 684 N N . THR A 1 93 ? 1.548 7.051 -5.797 1.00 98.06 93 THR A N 1
ATOM 685 C CA . THR A 1 93 ? 0.472 7.174 -4.812 1.00 98.06 93 THR A CA 1
ATOM 686 C C . THR A 1 93 ? -0.333 5.889 -4.751 1.00 98.06 93 THR A C 1
ATOM 688 O O . THR A 1 93 ? -0.935 5.464 -5.742 1.00 98.06 93 THR A O 1
ATOM 691 N N . LEU A 1 94 ? -0.421 5.325 -3.553 1.00 98.06 94 LEU A N 1
ATOM 692 C CA . LEU A 1 94 ? -1.207 4.142 -3.240 1.00 98.06 94 LEU A CA 1
ATOM 693 C C . LEU A 1 94 ? -2.369 4.535 -2.330 1.00 98.06 94 LEU A C 1
ATOM 695 O O . LEU A 1 94 ? -2.285 5.475 -1.539 1.00 98.06 94 LEU A O 1
ATOM 699 N N . THR A 1 95 ? -3.464 3.795 -2.410 1.00 98.44 95 THR A N 1
ATOM 700 C CA . THR A 1 95 ? -4.541 3.877 -1.423 1.00 98.44 95 THR A CA 1
ATOM 701 C C . THR A 1 95 ? -4.771 2.521 -0.801 1.00 98.44 95 THR A C 1
ATOM 703 O O . THR A 1 95 ? -4.826 1.520 -1.514 1.00 98.44 95 THR A O 1
ATOM 706 N N . VAL A 1 96 ? -4.970 2.508 0.509 1.00 98.19 96 VAL A N 1
ATOM 707 C CA . VAL A 1 96 ? -5.331 1.329 1.281 1.00 98.19 96 VAL A CA 1
ATOM 708 C C . VAL A 1 96 ? -6.709 1.574 1.878 1.00 98.19 96 VAL A C 1
ATOM 710 O O . VAL A 1 96 ? -6.938 2.554 2.589 1.00 98.19 96 VAL A O 1
ATOM 713 N N . SER A 1 97 ? -7.641 0.680 1.577 1.00 96.69 97 SER A N 1
ATOM 714 C CA . SER A 1 97 ? -8.967 0.646 2.200 1.00 96.69 97 SER A CA 1
ATOM 715 C C . SER A 1 97 ? -9.161 -0.662 2.960 1.00 96.69 97 SER A C 1
ATOM 717 O O . SER A 1 97 ? -8.416 -1.626 2.772 1.00 96.69 97 SER A O 1
ATOM 719 N N . ARG A 1 98 ? -10.138 -0.691 3.865 1.00 93.69 98 ARG A N 1
ATOM 720 C CA . ARG A 1 98 ? -10.421 -1.852 4.715 1.00 93.69 98 ARG A CA 1
ATOM 721 C C . ARG A 1 98 ? -11.652 -2.584 4.191 1.00 93.69 98 ARG A C 1
ATOM 723 O O . ARG A 1 98 ? -12.658 -1.952 3.885 1.00 93.69 98 ARG A O 1
ATOM 730 N N . LYS A 1 99 ? -11.574 -3.914 4.111 1.00 91.12 9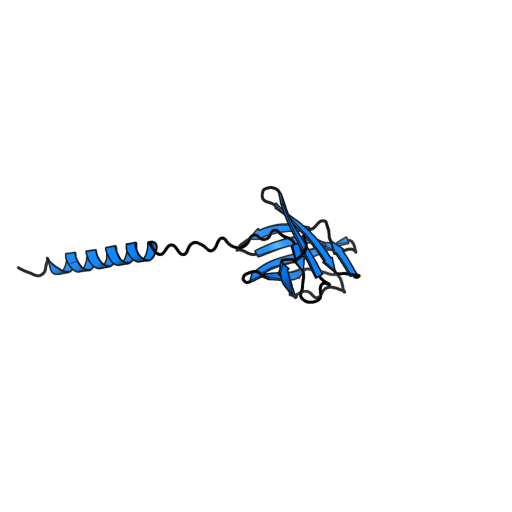9 LYS A N 1
ATOM 731 C CA . LYS A 1 99 ? -12.713 -4.795 3.809 1.00 91.12 99 LYS A CA 1
ATOM 732 C C . LYS A 1 99 ? -12.703 -5.951 4.808 1.00 91.12 99 LYS A C 1
ATOM 734 O O . LYS A 1 99 ? -12.041 -6.967 4.593 1.00 91.12 99 LYS A O 1
ATOM 739 N N . GLY A 1 100 ? -13.378 -5.759 5.942 1.00 88.94 100 GLY A N 1
ATOM 740 C CA . GLY A 1 100 ? -13.271 -6.659 7.093 1.00 88.94 100 GLY A CA 1
ATOM 741 C C . GLY A 1 100 ? -11.822 -6.758 7.590 1.00 88.94 100 GLY A C 1
ATOM 742 O O . GLY A 1 100 ? -11.149 -5.744 7.776 1.00 88.94 100 GLY A O 1
ATOM 743 N N . LYS A 1 101 ? -11.315 -7.987 7.743 1.00 88.19 101 LYS A N 1
ATOM 744 C CA . LYS A 1 101 ? -9.919 -8.256 8.140 1.00 88.19 101 LYS A CA 1
ATOM 745 C C . LYS A 1 101 ? -8.894 -8.044 7.013 1.00 88.19 101 LYS A C 1
ATOM 747 O O . LYS A 1 101 ? -7.699 -8.130 7.263 1.00 88.19 101 LYS A O 1
ATOM 752 N N . LYS A 1 102 ? -9.339 -7.763 5.784 1.00 93.38 102 LYS A N 1
ATOM 753 C CA . LYS A 1 102 ? -8.464 -7.573 4.618 1.00 93.38 102 LYS A CA 1
ATOM 754 C C . LYS A 1 102 ? -8.135 -6.095 4.394 1.00 93.38 102 LYS A C 1
ATOM 756 O O . LYS A 1 102 ? -8.886 -5.196 4.801 1.00 93.38 102 LYS A O 1
ATOM 761 N N . ARG A 1 103 ? -7.024 -5.836 3.712 1.00 96.56 103 ARG A N 1
ATOM 762 C CA . ARG A 1 103 ? -6.681 -4.534 3.134 1.00 96.56 103 ARG A CA 1
ATOM 763 C C . ARG A 1 103 ? -6.817 -4.619 1.623 1.00 96.56 103 ARG A C 1
ATOM 765 O O . ARG A 1 103 ? -6.469 -5.622 1.014 1.00 96.56 103 ARG A O 1
ATOM 772 N N . VAL A 1 104 ? -7.371 -3.580 1.021 1.00 97.62 104 VAL A N 1
ATOM 773 C CA . VAL A 1 104 ? -7.447 -3.443 -0.432 1.00 97.62 104 VAL A CA 1
ATOM 774 C C . VAL A 1 104 ? -6.485 -2.335 -0.810 1.00 97.62 104 VAL A C 1
ATOM 776 O O . VAL A 1 104 ? -6.789 -1.156 -0.602 1.00 97.62 104 VAL A O 1
ATOM 779 N N . LEU A 1 105 ? -5.324 -2.735 -1.314 1.00 98.12 105 LEU A N 1
ATOM 780 C CA . LEU A 1 105 ? -4.322 -1.846 -1.876 1.00 98.12 105 LEU A CA 1
ATOM 781 C C . LEU A 1 105 ? -4.713 -1.509 -3.318 1.00 98.12 105 LEU A C 1
ATOM 783 O O . LEU A 1 105 ? -5.183 -2.370 -4.061 1.00 98.12 105 LEU A O 1
ATOM 787 N N . LYS A 1 106 ? -4.535 -0.254 -3.720 1.00 98.00 106 LYS A N 1
ATOM 788 C CA . LYS A 1 106 ? -4.769 0.207 -5.089 1.00 98.00 106 LYS A CA 1
ATOM 789 C C . LYS A 1 106 ? -3.719 1.234 -5.484 1.00 98.00 106 LYS A C 1
ATOM 791 O O . LYS A 1 106 ? -3.508 2.202 -4.754 1.00 98.00 106 LYS A O 1
ATOM 796 N N . PHE A 1 107 ? -3.141 1.072 -6.669 1.00 96.75 107 PHE A N 1
ATOM 797 C CA . PHE A 1 107 ? -2.279 2.079 -7.285 1.00 96.75 107 PHE A CA 1
ATOM 798 C C . PHE A 1 107 ? -3.146 3.226 -7.804 1.00 96.75 107 PHE A C 1
ATOM 800 O O . PHE A 1 107 ? -3.867 3.079 -8.790 1.00 96.75 107 PHE A O 1
ATOM 807 N N . LYS A 1 108 ? -3.147 4.360 -7.101 1.00 96.88 108 LYS A N 1
ATOM 808 C CA . LYS A 1 108 ? -3.956 5.527 -7.474 1.00 96.88 108 LYS A CA 1
ATOM 809 C C . LYS A 1 108 ? -3.293 6.335 -8.584 1.00 96.88 108 LYS A C 1
ATOM 811 O O . LYS A 1 108 ? -3.998 6.790 -9.476 1.00 96.88 108 LYS A O 1
ATOM 816 N N . LYS A 1 109 ? -1.976 6.530 -8.494 1.00 96.75 109 LYS A N 1
ATOM 817 C CA . LYS A 1 109 ? -1.160 7.234 -9.489 1.00 96.75 109 LYS A CA 1
ATOM 818 C C . LYS A 1 109 ? 0.227 6.604 -9.527 1.00 96.75 109 LYS A C 1
ATOM 820 O O . LYS A 1 109 ? 0.845 6.458 -8.476 1.00 96.75 109 LYS A O 1
ATOM 825 N N . THR A 1 110 ? 0.689 6.238 -10.712 1.00 94.38 110 THR A N 1
ATOM 826 C CA . THR A 1 110 ? 2.040 5.727 -10.966 1.00 94.38 110 THR A CA 1
ATOM 827 C C . THR A 1 110 ? 2.369 5.953 -12.436 1.00 94.38 110 THR A C 1
ATOM 829 O O . THR A 1 110 ? 1.467 5.960 -13.273 1.00 94.38 110 THR A O 1
ATOM 832 N N . THR A 1 111 ? 3.642 6.175 -12.737 1.00 93.62 111 THR A N 1
ATOM 833 C CA . THR A 1 111 ? 4.170 6.225 -14.107 1.00 93.62 111 THR A CA 1
ATOM 834 C C . THR A 1 111 ? 5.039 5.009 -14.420 1.00 93.62 111 THR A C 1
ATOM 836 O O . THR A 1 111 ? 5.633 4.943 -15.490 1.00 93.62 111 THR A O 1
ATOM 839 N N . TRP A 1 112 ? 5.153 4.063 -13.485 1.00 92.50 112 TRP A N 1
ATOM 840 C CA . TRP A 1 112 ? 6.031 2.914 -13.631 1.00 92.50 112 TRP A CA 1
ATOM 841 C C . TRP A 1 112 ? 5.328 1.796 -14.388 1.00 92.50 112 TRP A C 1
ATOM 843 O O . TRP A 1 112 ? 4.255 1.347 -13.989 1.00 92.50 112 TRP A O 1
ATOM 853 N N . GLN A 1 113 ? 5.946 1.322 -15.468 1.00 92.00 113 GLN A N 1
ATOM 854 C CA . GLN A 1 113 ? 5.339 0.360 -16.394 1.00 92.00 113 GLN A CA 1
ATOM 855 C C . GLN A 1 113 ? 4.941 -0.979 -15.751 1.00 92.00 113 GLN A C 1
ATOM 857 O O . GLN A 1 113 ? 4.038 -1.650 -16.241 1.00 92.00 113 GLN A O 1
ATOM 862 N N . TYR A 1 114 ? 5.570 -1.354 -14.634 1.00 91.25 114 TYR A N 1
ATOM 863 C CA . TYR A 1 114 ? 5.278 -2.604 -13.928 1.00 91.25 114 TYR A CA 1
ATOM 864 C C . TYR A 1 114 ? 4.020 -2.532 -13.052 1.00 91.25 114 TYR A C 1
ATOM 866 O O . TYR A 1 114 ? 3.522 -3.562 -12.593 1.00 91.25 114 TYR A O 1
ATOM 874 N N . PHE A 1 115 ? 3.471 -1.334 -12.826 1.00 91.75 115 PHE A N 1
ATOM 875 C CA . PHE A 1 115 ? 2.263 -1.142 -12.035 1.00 91.75 115 PHE A CA 1
ATOM 876 C C . PHE A 1 115 ? 1.113 -0.605 -12.876 1.00 91.75 115 PHE A C 1
ATOM 878 O O . PHE A 1 115 ? 1.167 0.467 -13.470 1.00 91.75 115 PHE A O 1
ATOM 885 N N . THR A 1 116 ? -0.007 -1.321 -12.847 1.00 93.06 116 THR A N 1
ATOM 886 C CA . THR A 1 116 ? -1.233 -0.876 -13.506 1.00 93.06 116 THR A CA 1
ATOM 887 C C . THR A 1 116 ? -2.023 0.050 -12.586 1.00 93.06 116 THR A C 1
ATOM 889 O O . THR A 1 116 ? -2.527 -0.369 -11.537 1.00 93.06 116 THR A O 1
ATOM 892 N N . GLN A 1 117 ? -2.189 1.311 -12.992 1.00 95.19 117 GLN A N 1
ATOM 893 C CA . GLN A 1 117 ? -3.058 2.245 -12.281 1.00 95.19 117 GLN A CA 1
ATOM 894 C C . GLN A 1 117 ? -4.475 1.669 -12.161 1.00 95.19 117 GLN A C 1
ATOM 896 O O . GLN A 1 117 ? -5.060 1.159 -13.110 1.00 95.19 117 GLN A O 1
ATOM 901 N N . GLY A 1 118 ? -5.047 1.754 -10.966 1.00 92.31 118 GLY A N 1
ATOM 902 C CA . GLY A 1 118 ? -6.389 1.268 -10.691 1.00 92.31 118 GLY A CA 1
ATOM 903 C C . GLY A 1 118 ? -6.474 -0.198 -10.264 1.00 92.31 118 GLY A C 1
ATOM 904 O O . GLY A 1 118 ? -7.471 -0.554 -9.622 1.00 92.31 118 GLY A O 1
ATOM 905 N N . LYS A 1 119 ? -5.439 -1.010 -10.534 1.00 91.94 119 LYS A N 1
ATOM 906 C CA . LYS A 1 119 ? -5.382 -2.419 -10.121 1.00 91.94 119 LYS A CA 1
ATOM 907 C C . LYS A 1 119 ? -5.482 -2.526 -8.604 1.00 91.94 119 LYS A C 1
ATOM 909 O O . LYS A 1 119 ? -4.858 -1.760 -7.866 1.00 91.94 119 LYS A O 1
ATOM 914 N N . LYS A 1 120 ? -6.312 -3.467 -8.154 1.00 96.06 120 LYS A N 1
ATOM 915 C CA . LYS A 1 120 ? -6.527 -3.769 -6.738 1.00 96.06 120 LYS A CA 1
ATOM 916 C C . LYS A 1 120 ? -5.739 -5.016 -6.364 1.00 96.06 120 LYS A C 1
ATOM 918 O O . LYS A 1 120 ? -5.811 -6.011 -7.077 1.00 96.06 120 LYS A O 1
ATOM 923 N N . VAL A 1 121 ? -5.072 -4.967 -5.219 1.00 96.94 121 VAL A N 1
ATOM 924 C CA . VAL A 1 121 ? -4.436 -6.121 -4.580 1.00 96.94 121 VAL A CA 1
ATOM 925 C C . VAL A 1 121 ? -5.115 -6.335 -3.233 1.00 96.94 121 VAL A C 1
ATOM 927 O O . VAL A 1 121 ? -5.298 -5.394 -2.454 1.00 96.94 121 VAL A O 1
ATOM 930 N N . ILE A 1 122 ? -5.565 -7.561 -2.987 1.00 97.56 122 ILE A N 1
ATOM 931 C CA . ILE A 1 122 ? -6.238 -7.933 -1.744 1.00 97.56 122 ILE A CA 1
ATOM 932 C C . ILE A 1 122 ? -5.203 -8.540 -0.808 1.00 97.56 122 ILE A C 1
ATOM 934 O O . ILE A 1 122 ? -4.646 -9.587 -1.113 1.00 97.56 122 ILE A O 1
ATOM 938 N N . LEU A 1 123 ? -5.003 -7.904 0.341 1.00 97.38 123 LEU A N 1
ATOM 939 C CA . LEU A 1 123 ? -4.028 -8.313 1.338 1.00 97.38 123 LEU A CA 1
ATOM 940 C C . LEU A 1 123 ? -4.732 -8.833 2.597 1.00 97.38 123 LEU A C 1
ATOM 942 O O . LEU A 1 123 ? -5.724 -8.254 3.060 1.00 97.38 123 LEU A O 1
ATOM 946 N N . LYS A 1 124 ? -4.221 -9.926 3.155 1.00 95.69 124 LYS A N 1
ATOM 947 C CA . LYS A 1 124 ? -4.581 -10.492 4.463 1.00 95.69 124 LYS A CA 1
ATOM 948 C C . LYS A 1 124 ? -3.474 -10.180 5.471 1.00 95.69 124 LYS A C 1
ATOM 950 O O . LYS A 1 124 ? -2.374 -9.828 5.074 1.00 95.69 124 LYS A O 1
ATOM 955 N N . ILE A 1 125 ? -3.775 -10.285 6.762 1.00 93.69 125 ILE A N 1
ATOM 956 C CA . ILE A 1 125 ? -2.758 -10.176 7.819 1.00 93.69 125 ILE A CA 1
ATOM 957 C C . ILE A 1 125 ? -1.705 -11.275 7.599 1.00 93.69 125 ILE A C 1
ATOM 959 O O . ILE A 1 125 ? -2.079 -12.417 7.310 1.00 93.69 125 ILE A O 1
ATOM 963 N N . SER A 1 126 ? -0.422 -10.923 7.697 1.00 88.75 126 SER A N 1
ATOM 964 C CA . SER A 1 126 ? 0.680 -11.887 7.658 1.00 88.75 126 SER A CA 1
ATOM 965 C C . SER A 1 126 ? 0.601 -12.809 8.873 1.00 88.75 126 SER A C 1
ATOM 967 O O . SER A 1 126 ? 0.400 -12.344 9.992 1.00 88.75 126 SER A O 1
ATOM 969 N N . ALA A 1 127 ? 0.731 -14.117 8.656 1.00 75.50 127 ALA A N 1
ATOM 970 C CA . ALA A 1 127 ? 0.713 -15.100 9.739 1.00 75.50 127 ALA A CA 1
ATOM 971 C C . ALA A 1 127 ? 2.041 -15.156 10.518 1.00 75.50 127 ALA A C 1
ATOM 973 O O . ALA A 1 127 ? 2.054 -15.683 11.624 1.00 75.50 127 ALA A O 1
ATOM 974 N N . ASN A 1 128 ? 3.117 -14.587 9.963 1.00 55.53 128 ASN A N 1
ATOM 975 C CA . ASN A 1 128 ? 4.437 -14.517 10.583 1.00 55.53 128 ASN A CA 1
ATOM 976 C C . ASN A 1 128 ? 4.860 -13.038 10.696 1.00 55.53 128 ASN A C 1
ATOM 978 O O . ASN A 1 128 ? 4.947 -12.387 9.643 1.00 55.53 128 ASN A O 1
ATOM 982 N N . PRO A 1 129 ? 5.027 -12.500 11.922 1.00 47.06 129 PRO A N 1
ATOM 983 C CA . PRO A 1 129 ? 5.579 -11.165 12.161 1.00 47.06 129 PRO A CA 1
ATOM 984 C C . PRO A 1 129 ? 7.081 -11.088 11.857 1.00 47.06 129 PRO A C 1
ATOM 986 O O . PRO A 1 129 ? 7.778 -12.110 12.051 1.00 47.06 129 PRO A O 1
#

pLDDT: mean 82.82, std 20.55, range [41.81, 98.5]

Sequence (129 aa):
MRIKQIMAGVLCICLLACTLSMATGKKALAEAPFTGDFVDGSGEVHLRISKSGNKYNAVYEHLRLCMMDDLKGTVKKGVLTLKGLDPAGKPITLTVSRKGKKRVLKFKKTTWQYFTQGKKVILKISANP

Foldseek 3Di:
DPPVPPVVVVVVVVVVVVVVVVPPPPVVPPQPDPAAWKAFPVRQWIKGWDDDPQKIFIWIGGHPPFIDRGWIWHDDPQKIKTWDAGPVRHIWIWIWHDDPQKIWIAGCDDPDPVDDHGDITIIHGDPPD